Protein AF-A0A397V2K8-F1 (afdb_monomer)

InterPro domains:
  IPR043136 B30.2/SPRY domain superfamily [G3DSA:2.60.120.920] (1-53)

Structure (mmCIF, N/CA/C/O backbone):
data_AF-A0A397V2K8-F1
#
_entry.id   AF-A0A397V2K8-F1
#
loop_
_atom_site.group_PDB
_atom_site.id
_atom_site.type_symbol
_atom_site.label_atom_id
_atom_site.label_alt_id
_atom_site.label_comp_id
_atom_site.label_asym_id
_atom_site.label_entity_id
_atom_site.label_seq_id
_atom_site.pdbx_PDB_ins_code
_atom_site.Cartn_x
_atom_site.Cartn_y
_atom_site.Cartn_z
_atom_site.occupancy
_atom_site.B_iso_or_equiv
_atom_site.auth_seq_id
_atom_site.auth_comp_id
_atom_site.auth_asym_id
_atom_site.auth_atom_id
_atom_site.pdbx_PDB_model_num
ATOM 1 N N . MET A 1 1 ? 8.107 -0.701 -11.433 1.00 87.44 1 MET A N 1
ATOM 2 C CA . MET A 1 1 ? 8.714 0.191 -10.424 1.00 87.44 1 MET A CA 1
ATOM 3 C C . MET A 1 1 ? 7.684 0.418 -9.338 1.00 87.44 1 MET A C 1
ATOM 5 O O . MET A 1 1 ? 6.542 0.688 -9.682 1.00 87.44 1 MET A O 1
ATOM 9 N N . ILE A 1 2 ? 8.059 0.270 -8.072 1.00 91.06 2 ILE A N 1
ATOM 10 C CA . ILE A 1 2 ? 7.181 0.485 -6.917 1.00 91.06 2 ILE A CA 1
ATOM 11 C C . ILE A 1 2 ? 7.770 1.636 -6.098 1.00 91.06 2 ILE A C 1
ATOM 13 O O . ILE A 1 2 ? 8.972 1.650 -5.827 1.00 91.06 2 ILE A O 1
ATOM 17 N N . PHE A 1 3 ? 6.929 2.589 -5.710 1.00 95.44 3 PHE A N 1
ATOM 18 C CA . PHE A 1 3 ? 7.258 3.701 -4.820 1.00 95.44 3 PHE A CA 1
ATOM 19 C C . PHE A 1 3 ? 6.123 3.885 -3.809 1.00 95.44 3 PHE A C 1
ATOM 21 O O . PHE A 1 3 ? 4.994 3.458 -4.058 1.00 95.44 3 PHE A O 1
ATOM 28 N N . TYR A 1 4 ? 6.415 4.520 -2.677 1.00 96.31 4 TYR A N 1
ATOM 29 C CA . TYR A 1 4 ? 5.412 4.822 -1.656 1.00 96.31 4 TYR A CA 1
ATOM 30 C C . TYR A 1 4 ? 5.224 6.320 -1.480 1.00 96.31 4 TYR A C 1
ATOM 32 O O . TYR A 1 4 ? 6.081 7.132 -1.831 1.00 96.31 4 TYR A O 1
ATOM 40 N N . THR A 1 5 ? 4.087 6.681 -0.892 1.00 97.75 5 THR A N 1
AT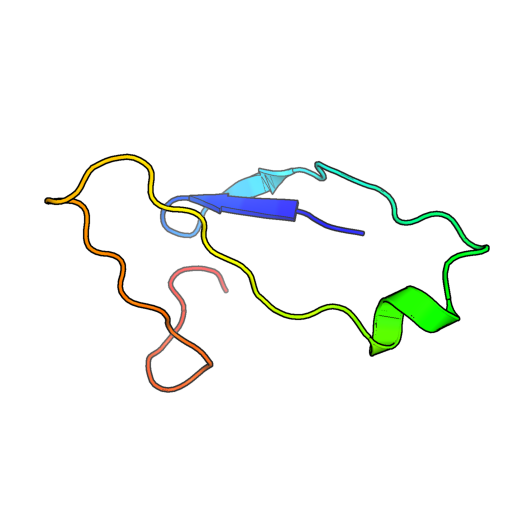OM 41 C CA . THR A 1 5 ? 3.786 8.056 -0.513 1.00 97.75 5 THR A CA 1
ATOM 42 C C . THR A 1 5 ? 3.309 8.108 0.931 1.00 97.75 5 THR A C 1
ATOM 44 O O . THR A 1 5 ? 2.707 7.157 1.435 1.00 97.75 5 THR A O 1
ATOM 47 N N . LYS A 1 6 ? 3.572 9.222 1.614 1.00 97.56 6 LYS A N 1
ATOM 48 C CA . LYS A 1 6 ? 3.050 9.487 2.959 1.00 97.56 6 LYS A CA 1
ATOM 49 C C . LYS A 1 6 ? 2.470 10.890 2.985 1.00 97.56 6 LYS A C 1
ATOM 51 O O . LYS A 1 6 ? 3.174 11.857 2.730 1.00 97.56 6 LYS A O 1
ATOM 56 N N . ASN A 1 7 ? 1.172 10.992 3.271 1.00 97.06 7 ASN A N 1
ATOM 57 C CA . ASN A 1 7 ? 0.439 12.263 3.313 1.00 97.06 7 ASN A CA 1
ATOM 58 C C . ASN A 1 7 ? 0.598 13.135 2.049 1.00 97.06 7 ASN A C 1
ATOM 60 O O . ASN A 1 7 ? 0.658 14.352 2.150 1.00 97.06 7 ASN A O 1
ATOM 64 N N . GLY A 1 8 ? 0.649 12.515 0.865 1.00 97.12 8 GLY A N 1
ATOM 65 C CA . GLY A 1 8 ? 0.783 13.230 -0.411 1.00 97.12 8 GLY A CA 1
ATOM 66 C C . GLY A 1 8 ? 2.223 13.549 -0.828 1.00 97.12 8 GLY A C 1
ATOM 67 O O . GLY A 1 8 ? 2.422 14.140 -1.882 1.00 97.12 8 GLY A O 1
ATOM 68 N N . LEU A 1 9 ? 3.231 13.126 -0.059 1.00 97.88 9 LEU A N 1
ATOM 69 C CA . LEU A 1 9 ? 4.646 13.271 -0.416 1.00 97.88 9 LEU A CA 1
ATOM 70 C C . LEU A 1 9 ? 5.211 11.946 -0.938 1.00 97.88 9 LEU A C 1
ATOM 72 O O . LEU A 1 9 ? 4.992 10.905 -0.316 1.00 97.88 9 LEU A O 1
ATOM 76 N N . ASN A 1 10 ? 5.940 11.985 -2.057 1.00 96.88 10 ASN A N 1
ATOM 77 C CA . ASN A 1 10 ? 6.636 10.826 -2.624 1.00 96.88 10 ASN A CA 1
ATOM 78 C C . ASN A 1 10 ? 7.893 10.500 -1.795 1.00 96.88 10 ASN A C 1
ATOM 80 O O . ASN A 1 10 ? 8.674 11.397 -1.487 1.00 96.88 10 ASN A O 1
ATOM 84 N N . LEU A 1 11 ? 8.071 9.229 -1.423 1.00 97.31 11 LEU A N 1
ATOM 85 C CA . LEU A 1 11 ? 9.198 8.746 -0.609 1.00 97.31 11 LEU A CA 1
ATOM 86 C C . LEU A 1 11 ? 10.326 8.102 -1.435 1.00 97.31 11 LEU A C 1
ATOM 88 O O . LEU A 1 11 ? 11.288 7.591 -0.866 1.00 97.31 11 LEU A O 1
ATOM 92 N N . GLY A 1 12 ? 10.215 8.118 -2.762 1.00 96.31 12 GLY A N 1
ATOM 93 C CA . GLY A 1 12 ? 11.162 7.503 -3.681 1.00 96.31 12 GLY A CA 1
ATOM 94 C C . GLY A 1 12 ? 10.835 6.049 -4.024 1.00 96.31 12 GLY A C 1
ATOM 95 O O . GLY A 1 12 ? 9.887 5.436 -3.523 1.00 96.31 12 GLY A O 1
ATOM 96 N N . ILE A 1 13 ? 11.637 5.508 -4.939 1.00 96.12 13 ILE A N 1
ATOM 97 C CA . ILE A 1 13 ? 11.491 4.151 -5.464 1.00 96.12 13 ILE A CA 1
ATOM 98 C C . ILE A 1 13 ? 12.024 3.159 -4.434 1.00 96.12 13 ILE A C 1
ATOM 100 O O . ILE A 1 13 ? 13.168 3.260 -4.003 1.00 96.12 13 ILE A O 1
ATOM 104 N N . VAL A 1 14 ? 11.203 2.172 -4.084 1.00 94.38 14 VAL A N 1
ATOM 105 C CA . VAL A 1 14 ? 11.576 1.103 -3.147 1.00 94.38 14 VAL A CA 1
ATOM 106 C C . VAL A 1 14 ? 11.926 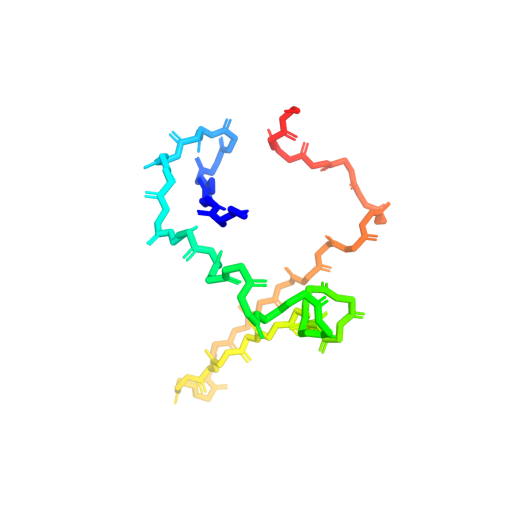-0.205 -3.844 1.00 94.38 14 VAL A C 1
ATOM 108 O O . VAL A 1 14 ? 12.614 -1.040 -3.267 1.00 94.38 14 VAL A O 1
ATOM 111 N N . CYS A 1 15 ? 11.443 -0.416 -5.071 1.00 89.31 15 CYS A N 1
ATOM 112 C CA . CYS A 1 15 ? 11.687 -1.655 -5.799 1.00 89.31 15 CYS A CA 1
ATOM 113 C C . CYS A 1 15 ? 11.578 -1.456 -7.315 1.00 89.31 15 CYS A C 1
ATOM 115 O O . CYS A 1 15 ? 10.620 -0.865 -7.831 1.00 89.31 15 CYS A O 1
ATOM 117 N N . TYR A 1 16 ? 12.537 -2.026 -8.039 1.00 87.56 16 TYR A N 1
ATOM 118 C CA . TYR A 1 16 ? 12.428 -2.269 -9.470 1.00 87.56 16 TYR A CA 1
ATOM 119 C C . TYR A 1 16 ? 12.030 -3.729 -9.664 1.00 87.56 16 TYR A C 1
ATOM 121 O O . TYR A 1 16 ? 12.760 -4.632 -9.271 1.00 87.56 16 TYR A O 1
ATOM 129 N N . LEU A 1 17 ? 10.849 -3.950 -10.243 1.00 84.12 17 LEU A N 1
ATOM 130 C CA . LEU A 1 17 ? 10.417 -5.290 -10.622 1.00 84.12 17 LEU A CA 1
ATOM 131 C C . LEU A 1 17 ? 11.364 -5.824 -11.709 1.00 84.12 17 LEU A C 1
ATOM 133 O O . LEU A 1 17 ? 11.569 -5.112 -12.696 1.00 84.12 17 LEU A O 1
ATOM 137 N N . PRO A 1 18 ? 11.925 -7.032 -11.538 1.00 80.06 18 PRO A N 1
ATOM 138 C CA . PRO A 1 18 ? 12.749 -7.682 -12.549 1.00 80.06 18 PRO A CA 1
ATOM 139 C C . PRO A 1 18 ? 12.027 -7.807 -13.898 1.00 80.06 18 PRO A C 1
ATOM 141 O O . PRO A 1 18 ? 10.821 -8.045 -13.943 1.00 80.06 18 PRO A O 1
ATOM 144 N N . ASN A 1 19 ? 12.766 -7.686 -15.004 1.00 72.19 19 ASN A N 1
ATOM 145 C CA . ASN A 1 19 ? 12.197 -7.772 -16.358 1.00 72.19 19 ASN A CA 1
ATOM 146 C C . ASN A 1 19 ? 11.664 -9.175 -16.695 1.00 72.19 19 ASN A C 1
ATOM 148 O O . ASN A 1 19 ? 10.760 -9.313 -17.502 1.00 72.19 19 ASN A O 1
ATOM 152 N N . ASN A 1 20 ? 12.176 -10.224 -16.048 1.00 71.06 20 ASN A N 1
ATOM 153 C CA . ASN A 1 20 ? 11.683 -11.597 -16.207 1.00 71.06 20 ASN A CA 1
ATOM 154 C C . ASN A 1 20 ? 10.386 -11.882 -15.424 1.00 71.06 20 ASN A C 1
A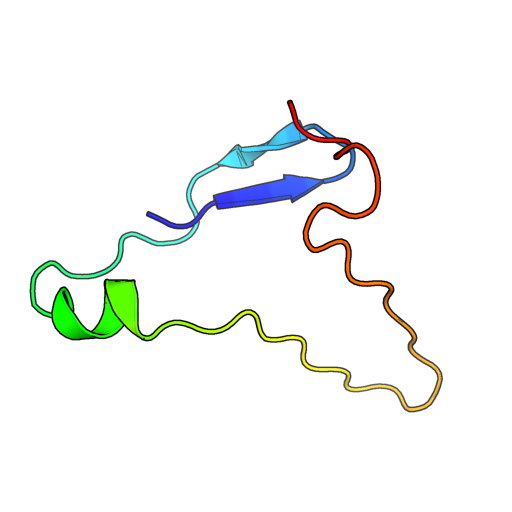TOM 156 O O . ASN A 1 20 ? 9.916 -13.014 -15.414 1.00 71.06 20 ASN A O 1
ATOM 160 N N . LEU A 1 21 ? 9.820 -10.872 -14.758 1.00 68.50 21 LEU A N 1
ATOM 161 C CA . LEU A 1 21 ? 8.551 -10.932 -14.034 1.00 68.50 21 LEU A CA 1
ATOM 162 C C . LEU A 1 21 ? 7.459 -10.119 -14.749 1.00 68.50 21 LEU A C 1
ATOM 164 O O . LEU A 1 21 ? 6.538 -9.618 -14.107 1.00 68.50 21 LEU A O 1
ATOM 168 N N . ASP A 1 22 ? 7.541 -9.979 -16.075 1.00 66.50 22 ASP A N 1
ATOM 169 C CA . ASP A 1 22 ? 6.505 -9.303 -16.867 1.00 66.50 22 ASP A CA 1
ATOM 170 C C . ASP A 1 22 ? 5.129 -9.973 -16.717 1.00 66.50 22 ASP A C 1
ATOM 172 O O . ASP A 1 22 ? 4.130 -9.271 -16.557 1.00 66.50 22 ASP A O 1
ATOM 176 N N . ASP A 1 23 ? 5.080 -11.304 -16.603 1.00 68.62 23 ASP A N 1
ATOM 177 C CA . ASP A 1 23 ? 3.843 -12.021 -16.264 1.00 68.62 23 ASP A CA 1
ATOM 178 C C . ASP A 1 23 ? 3.332 -11.655 -14.864 1.00 68.62 23 ASP A C 1
ATOM 180 O O . ASP A 1 23 ? 2.127 -11.603 -14.626 1.00 68.62 23 ASP A O 1
ATOM 184 N N . LEU A 1 24 ? 4.229 -11.351 -13.920 1.00 69.56 24 LEU A N 1
ATOM 185 C CA . LEU A 1 24 ? 3.837 -10.932 -12.577 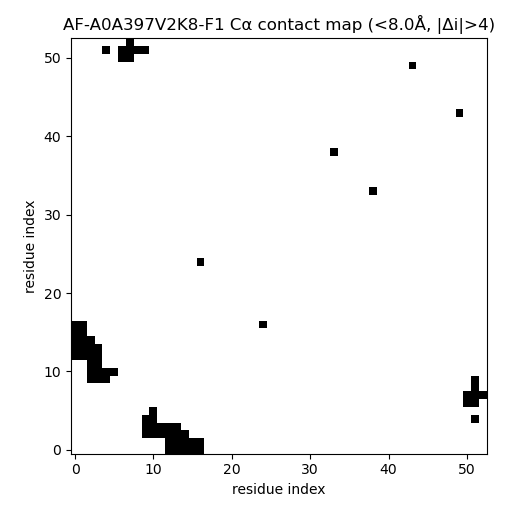1.00 69.56 24 LEU A CA 1
ATOM 186 C C . LEU A 1 24 ? 3.313 -9.495 -12.571 1.00 69.56 24 LEU A C 1
ATOM 188 O O . LEU A 1 24 ? 2.397 -9.219 -11.806 1.00 69.56 24 LEU A O 1
ATOM 192 N N . LYS A 1 25 ? 3.812 -8.589 -13.428 1.00 70.06 25 LYS A N 1
ATOM 193 C CA . LYS A 1 25 ? 3.351 -7.183 -13.465 1.00 70.06 25 LYS A CA 1
ATOM 194 C C . LYS A 1 25 ? 1.832 -7.063 -13.608 1.00 70.06 25 LYS A C 1
ATOM 196 O O . LYS A 1 25 ? 1.250 -6.187 -12.974 1.00 70.06 25 LYS A O 1
ATOM 201 N N . ASN A 1 26 ? 1.204 -7.952 -14.377 1.00 74.56 26 ASN A N 1
ATOM 202 C CA . ASN A 1 26 ? -0.250 -7.967 -14.573 1.00 74.56 26 ASN A CA 1
ATOM 203 C C . ASN A 1 26 ? -1.013 -8.788 -13.517 1.00 74.56 26 ASN A C 1
ATOM 205 O O . ASN A 1 26 ? -2.234 -8.709 -13.451 1.00 74.56 26 ASN A O 1
ATOM 209 N N . ASN A 1 27 ? -0.303 -9.548 -12.682 1.00 83.38 27 ASN A N 1
ATOM 210 C CA . ASN A 1 27 ? -0.861 -10.476 -11.696 1.00 83.38 27 ASN A CA 1
ATOM 211 C C . ASN A 1 27 ? -0.570 -10.055 -10.242 1.00 83.38 27 ASN A C 1
ATOM 213 O O . ASN A 1 27 ? -0.730 -10.853 -9.318 1.00 83.38 27 ASN A O 1
ATOM 217 N N . LEU A 1 28 ? -0.123 -8.816 -10.015 1.00 86.12 28 LEU A N 1
ATOM 218 C CA . LEU A 1 28 ? 0.036 -8.263 -8.672 1.00 86.12 28 LEU A CA 1
ATOM 219 C C . LEU A 1 28 ? -1.302 -7.765 -8.129 1.00 86.12 28 LEU A C 1
ATOM 221 O O . LEU A 1 28 ? -2.017 -7.007 -8.781 1.00 86.12 28 LEU A O 1
ATOM 225 N N . TYR A 1 29 ? -1.580 -8.122 -6.880 1.00 91.06 29 TYR A N 1
ATOM 226 C CA . TYR A 1 29 ? -2.756 -7.669 -6.150 1.00 91.06 29 TYR A CA 1
ATOM 227 C C . TYR A 1 29 ? -2.330 -6.765 -4.988 1.00 91.06 29 TYR A C 1
ATOM 229 O O . TYR A 1 29 ? -1.324 -7.053 -4.329 1.00 91.06 29 TYR A O 1
ATOM 237 N N . PRO A 1 30 ? -3.075 -5.683 -4.692 1.00 93.06 30 PRO A N 1
ATOM 238 C CA . PRO A 1 30 ? -2.865 -4.907 -3.476 1.00 93.06 30 PRO A CA 1
ATOM 239 C C . PRO A 1 30 ? -2.986 -5.806 -2.242 1.00 93.06 30 PRO A C 1
ATOM 241 O O . PRO A 1 30 ? -3.969 -6.529 -2.093 1.00 93.06 30 PRO A O 1
ATOM 244 N N . CYS A 1 31 ? -2.000 -5.752 -1.349 1.00 93.88 31 CYS A N 1
ATOM 245 C CA . CYS A 1 31 ? -1.955 -6.583 -0.150 1.00 93.88 31 CYS A CA 1
ATOM 246 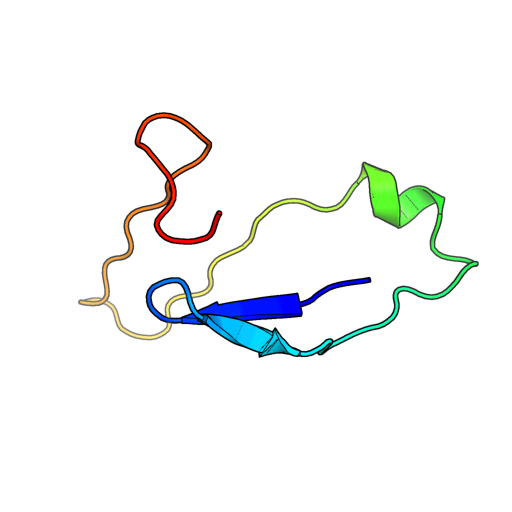C C . CYS A 1 31 ? -1.640 -5.729 1.081 1.00 93.88 31 CYS A C 1
ATOM 248 O O . CYS A 1 31 ? -0.793 -4.835 1.026 1.00 93.88 31 CYS A O 1
ATOM 250 N N . ILE A 1 32 ? -2.327 -6.009 2.190 1.00 95.12 32 ILE A N 1
ATOM 251 C CA . ILE A 1 32 ? -2.109 -5.377 3.494 1.00 95.12 32 ILE A CA 1
ATOM 252 C C . ILE A 1 32 ? -2.035 -6.494 4.535 1.00 95.12 32 ILE A C 1
ATOM 254 O O . ILE A 1 32 ? -2.980 -7.261 4.692 1.00 95.12 32 ILE A O 1
ATOM 258 N N . GLY A 1 33 ? -0.913 -6.575 5.250 1.00 95.56 33 GLY A N 1
ATOM 259 C CA . GLY A 1 33 ? -0.752 -7.460 6.401 1.00 95.56 33 GLY A CA 1
ATOM 260 C C . GLY A 1 33 ? -0.921 -6.684 7.705 1.00 95.56 33 GLY A C 1
ATOM 261 O O . GLY A 1 33 ? -0.263 -5.662 7.901 1.00 95.56 33 GLY A O 1
ATOM 262 N N . LEU A 1 34 ? -1.773 -7.174 8.606 1.00 96.50 34 LEU A N 1
ATOM 263 C CA . LEU A 1 34 ? -1.952 -6.623 9.951 1.00 96.50 34 LEU A CA 1
ATOM 264 C C . LEU A 1 34 ? -1.434 -7.626 10.979 1.00 96.50 34 LEU A C 1
ATOM 266 O O . LEU A 1 34 ? -1.768 -8.805 10.925 1.00 96.50 34 LEU A O 1
ATOM 270 N N . ARG A 1 35 ? -0.602 -7.155 11.914 1.00 96.06 35 ARG A N 1
ATOM 271 C CA . ARG A 1 35 ? -0.086 -7.987 13.013 1.00 96.06 35 ARG A CA 1
ATOM 272 C C . ARG A 1 35 ? -0.915 -7.860 14.291 1.00 96.06 35 ARG A C 1
ATOM 274 O O . ARG A 1 35 ? -1.042 -8.834 15.021 1.00 96.06 35 ARG A O 1
ATOM 281 N N . SER A 1 36 ? -1.418 -6.662 14.586 1.00 95.00 36 SER A N 1
ATOM 282 C CA . SER A 1 36 ? -2.236 -6.407 15.777 1.00 95.00 36 SER A CA 1
ATOM 283 C C . SER A 1 36 ? -3.707 -6.680 15.481 1.00 95.00 36 SER A C 1
ATOM 285 O O . SER A 1 36 ? -4.181 -6.306 14.409 1.00 95.00 36 SER A O 1
ATOM 287 N N . GLN A 1 37 ? -4.418 -7.279 16.438 1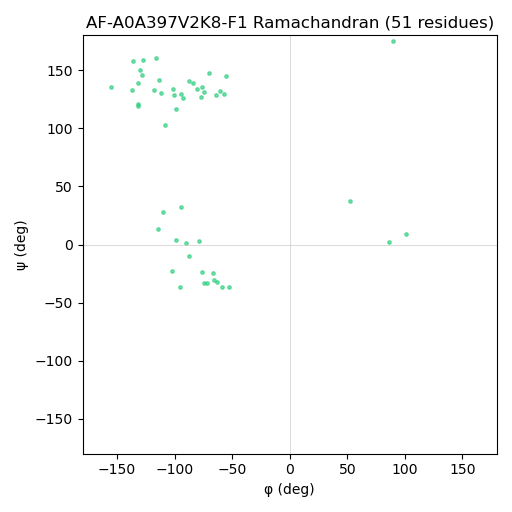.00 92.25 37 GLN A N 1
ATOM 288 C CA . GLN A 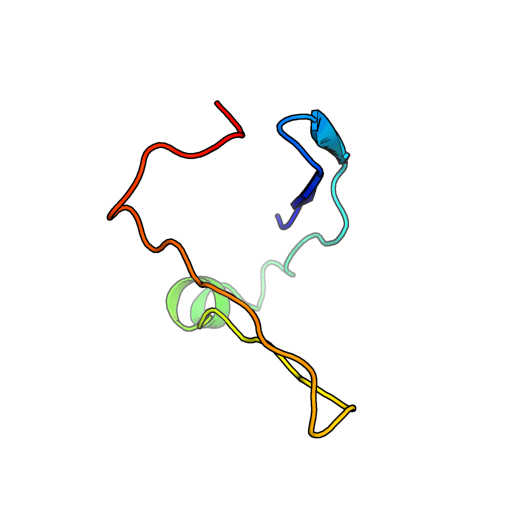1 37 ? -5.857 -7.543 16.332 1.00 92.25 37 GLN A CA 1
ATOM 289 C C . GLN A 1 37 ? -6.685 -6.251 16.298 1.00 92.25 37 GLN A C 1
ATOM 291 O O . GLN A 1 37 ? -7.698 -6.201 15.610 1.00 92.25 37 GLN A O 1
ATOM 296 N N . ASP A 1 38 ? -6.210 -5.191 16.955 1.00 95.69 38 ASP A N 1
ATOM 297 C CA . ASP A 1 38 ? -6.928 -3.911 17.041 1.00 95.69 38 ASP A CA 1
ATOM 298 C C . ASP A 1 38 ? -6.571 -2.936 15.907 1.00 95.69 38 ASP A C 1
ATOM 300 O O . ASP A 1 38 ? -7.048 -1.799 15.866 1.00 95.69 38 ASP A O 1
ATOM 304 N N . ALA A 1 39 ? -5.694 -3.338 14.981 1.00 96.69 39 ALA A N 1
ATOM 305 C CA . ALA A 1 39 ? -5.336 -2.491 13.854 1.00 96.69 39 ALA A CA 1
ATOM 306 C C . ALA A 1 39 ? -6.457 -2.483 12.809 1.00 96.69 39 ALA A C 1
ATOM 308 O O . ALA A 1 39 ? -6.971 -3.523 12.408 1.00 96.69 39 ALA A O 1
ATOM 309 N N . SER A 1 40 ? -6.780 -1.296 12.303 1.00 95.56 40 SER A N 1
ATOM 310 C CA . SER A 1 40 ? -7.686 -1.123 11.170 1.00 95.56 40 SER A CA 1
ATOM 311 C C . SER A 1 40 ? -7.040 -0.239 10.110 1.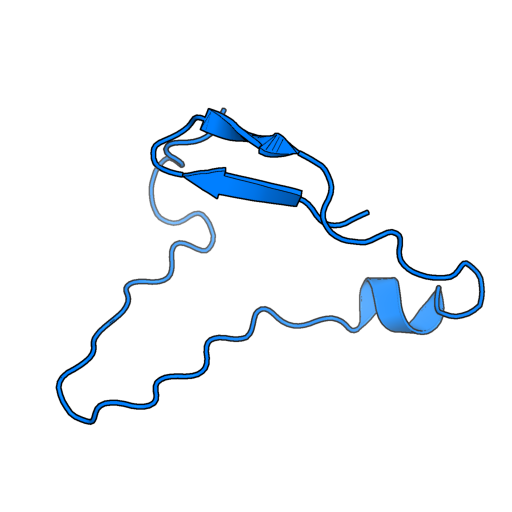00 95.56 40 SER A C 1
ATOM 313 O O . SER A 1 40 ? -6.256 0.663 10.413 1.00 95.56 40 SER A O 1
ATOM 315 N N . VAL A 1 41 ? -7.337 -0.531 8.844 1.00 96.38 41 VAL A N 1
ATOM 316 C CA . VAL A 1 41 ? -6.852 0.227 7.689 1.00 96.38 41 VAL A CA 1
ATOM 317 C C . VAL A 1 41 ? -8.003 0.403 6.710 1.00 96.38 41 VAL A C 1
ATOM 319 O O . VAL A 1 41 ? -8.700 -0.553 6.381 1.00 96.38 41 VAL A O 1
ATOM 322 N N . GLU A 1 42 ? -8.186 1.627 6.222 1.00 97.00 42 GLU A N 1
ATOM 323 C CA . GLU A 1 42 ? -9.106 1.915 5.125 1.00 97.00 42 GLU A CA 1
ATOM 324 C C . GLU A 1 42 ? -8.350 1.874 3.791 1.00 97.00 42 GLU A C 1
ATOM 326 O O . GLU A 1 42 ? -7.359 2.585 3.604 1.00 97.00 42 GLU A O 1
ATOM 331 N N . ALA A 1 43 ? -8.836 1.073 2.842 1.00 96.62 43 ALA A N 1
ATOM 332 C CA . ALA A 1 43 ? -8.321 1.055 1.478 1.00 96.62 43 ALA A CA 1
ATOM 333 C C . ALA A 1 43 ? -9.140 1.988 0.572 1.00 96.62 43 ALA A C 1
ATOM 335 O O . ALA A 1 43 ? -10.366 1.892 0.501 1.00 96.62 43 ALA A O 1
ATOM 336 N N . ASN A 1 44 ? -8.457 2.859 -0.174 1.00 97.19 44 ASN A N 1
ATOM 337 C CA . ASN A 1 44 ? -9.068 3.676 -1.219 1.00 97.19 44 ASN A CA 1
ATOM 338 C C . ASN A 1 44 ? -8.632 3.175 -2.604 1.00 97.19 44 ASN A C 1
ATOM 340 O O . ASN A 1 44 ? -7.535 3.488 -3.052 1.00 97.19 44 ASN A O 1
ATOM 344 N N . PHE A 1 45 ? -9.510 2.448 -3.298 1.00 96.31 45 PHE A N 1
ATOM 345 C CA . PHE A 1 45 ? -9.306 1.997 -4.684 1.00 96.31 45 PHE A CA 1
ATOM 346 C C . PHE A 1 45 ? -9.928 2.956 -5.719 1.00 96.31 45 PHE A C 1
ATOM 348 O O . PHE A 1 45 ? -10.425 2.523 -6.752 1.00 96.31 45 PHE A O 1
ATOM 355 N N . GLY A 1 46 ? -9.962 4.260 -5.419 1.00 96.44 46 GLY A N 1
ATOM 356 C CA . GLY A 1 46 ? -10.519 5.296 -6.301 1.00 96.44 46 GLY A CA 1
ATOM 357 C C . GLY A 1 46 ? -11.928 5.777 -5.935 1.00 96.44 46 GLY A C 1
ATOM 358 O O . GLY A 1 46 ? -12.523 6.545 -6.682 1.00 96.44 46 GLY A O 1
ATOM 359 N N . ARG A 1 47 ? -12.468 5.377 -4.775 1.00 96.94 47 ARG A N 1
ATOM 360 C CA . ARG A 1 47 ? -13.775 5.865 -4.282 1.00 96.94 47 ARG A CA 1
ATOM 361 C C . ARG A 1 47 ? -13.709 7.282 -3.707 1.00 96.94 47 ARG A C 1
ATOM 363 O O . ARG A 1 47 ? -14.728 7.960 -3.629 1.00 96.94 47 ARG A O 1
ATOM 370 N N . LYS A 1 48 ? -12.525 7.716 -3.269 1.00 97.00 48 LYS A N 1
ATOM 371 C CA . LYS A 1 48 ? -12.247 9.057 -2.733 1.00 97.00 48 LYS A CA 1
ATOM 372 C C . LYS A 1 48 ? -11.055 9.663 -3.475 1.00 97.00 48 LYS A C 1
ATOM 374 O O . LYS A 1 48 ? -10.223 8.931 -4.014 1.00 97.00 48 LYS A O 1
ATOM 379 N N . LYS A 1 49 ? -10.920 10.992 -3.452 1.00 97.31 49 LYS A N 1
ATOM 380 C CA . LYS A 1 49 ? -9.731 11.675 -3.990 1.00 97.31 49 LYS A CA 1
ATOM 381 C C . LYS A 1 49 ? -8.471 11.213 -3.244 1.00 97.31 49 LYS A C 1
ATOM 383 O O . LYS A 1 49 ? -8.456 11.181 -2.013 1.00 97.31 49 LYS A O 1
ATOM 388 N N . PHE A 1 50 ? -7.420 10.861 -3.981 1.00 97.38 50 PHE A N 1
ATOM 389 C CA . PHE A 1 50 ? -6.127 10.517 -3.393 1.00 97.38 50 PHE A CA 1
ATOM 390 C C . PHE A 1 50 ? -5.434 11.756 -2.810 1.00 97.38 50 PHE A C 1
ATOM 392 O O . PHE A 1 50 ? -5.586 12.868 -3.312 1.00 97.38 50 PHE A O 1
ATOM 399 N N . LYS A 1 51 ? -4.671 11.562 -1.724 1.00 96.81 51 LYS A N 1
ATOM 400 C CA . LYS A 1 51 ? -3.823 12.625 -1.153 1.00 96.81 51 LYS A CA 1
ATOM 401 C C . LYS A 1 51 ? -2.611 12.927 -2.033 1.00 96.81 51 LYS A C 1
ATOM 403 O O . LYS A 1 51 ? -2.135 14.053 -2.038 1.00 96.81 51 LYS A O 1
ATOM 408 N N . TYR A 1 52 ? -2.089 11.901 -2.700 1.00 95.75 52 TYR A N 1
ATOM 409 C CA . TYR A 1 52 ? -1.041 12.037 -3.702 1.00 95.75 52 TYR A CA 1
ATOM 410 C C . TYR A 1 52 ? -1.678 12.388 -5.047 1.00 95.75 52 TYR A C 1
ATOM 412 O O . TYR A 1 52 ? -2.753 11.867 -5.354 1.00 95.75 52 TYR A O 1
ATOM 420 N N . LEU A 1 53 ? -1.036 13.303 -5.772 1.00 82.62 53 LEU A N 1
ATOM 421 C CA . LEU A 1 53 ? -1.483 13.850 -7.053 1.00 82.62 53 LEU A CA 1
ATOM 422 C C . LEU A 1 53 ? -0.947 13.019 -8.217 1.00 82.62 53 LEU A C 1
ATOM 424 O O . LEU A 1 53 ? 0.259 12.690 -8.180 1.00 82.62 53 LEU A O 1
#

Foldseek 3Di:
DDWDDDQQHTPDDDDDDDPVCPVVVVVDDDDDDDDDPPDDDDDDPPPDDDSHD

Sequence (53 aa):
MIFYTKNGLNLGIVCYLPNNLDDLKNNLYPCIGLRSQDASVEANFGRKKFKYL

pLDDT: mean 9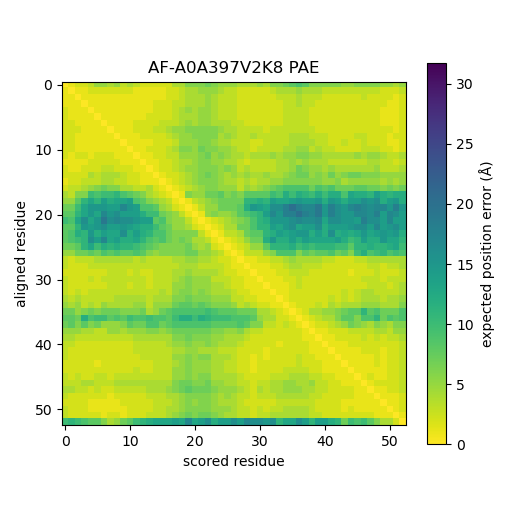0.38, std 9.57, range [66.5, 97.88]

Solvent-accessible surface area (backbone atoms only — not comparable to full-atom values): 3894 Å² total; per-residue (Å²): 110,43,66,52,68,59,96,44,40,79,72,52,80,78,43,76,71,60,82,93,40,59,77,47,72,81,66,69,72,95,81,85,89,79,89,57,91,87,66,83,82,89,84,76,92,70,88,56,87,68,73,52,132

Organism: NCBI:txid44941

Secondary structure (DSSP, 8-state):
-EEEEETTEEEEEEEPPPGGGHHHHTS--------STT------SSSS--S--

Mean predicted aligned error: 4.7 Å

Radius of gyration: 13.98 Å; Cα contacts (8 Å, |Δi|>4): 35; chains: 1; bounding box: 26×26×34 Å